Protein AF-A0A2R6ESI7-F1 (afdb_monomer_lite)

Sequence (98 aa):
MDETEKLVLGSVVGVLLTGVLSVGGSWLGIGSHVVATLFAIVVPMLAFARRQWLSLGAVLWISVFAGLAWTFGLPGGATGHLVTGILWCGATAWLALE

Radius of gyration: 13.15 Å; chains: 1; bounding box: 32×17×40 Å

pLDDT: mean 71.89, std 4.55, range [61.69, 82.44]

Structure (mmCIF, N/CA/C/O backbone):
data_AF-A0A2R6ESI7-F1
#
_entry.id   AF-A0A2R6ESI7-F1
#
loop_
_atom_site.group_PDB
_atom_site.id
_atom_site.type_symbol
_atom_site.label_atom_id
_atom_site.label_alt_id
_atom_site.label_comp_id
_atom_site.label_asym_id
_atom_site.label_entity_id
_atom_site.label_seq_id
_atom_site.pdbx_PDB_ins_code
_atom_site.Cartn_x
_atom_site.Cartn_y
_atom_site.Cartn_z
_atom_site.occupancy
_atom_site.B_iso_or_equiv
_atom_site.auth_seq_id
_atom_site.auth_comp_id
_atom_site.auth_asym_id
_atom_site.auth_atom_id
_atom_site.pdbx_PDB_model_num
ATOM 1 N N . MET A 1 1 ? -8.297 7.539 18.419 1.00 62.22 1 MET A N 1
ATOM 2 C CA . MET A 1 1 ? -7.730 6.597 17.450 1.00 62.22 1 MET A CA 1
ATOM 3 C C . MET A 1 1 ? -7.145 5.427 18.214 1.00 62.22 1 MET A C 1
ATOM 5 O O . MET A 1 1 ? -6.231 5.632 19.014 1.00 62.22 1 MET A O 1
ATOM 9 N N . ASP A 1 2 ? -7.758 4.267 18.040 1.00 82.44 2 ASP A N 1
ATOM 10 C CA . ASP A 1 2 ? -7.339 2.960 18.553 1.00 82.44 2 ASP A CA 1
ATOM 11 C C . ASP A 1 2 ? -5.912 2.613 18.056 1.00 82.44 2 ASP A C 1
ATOM 13 O O . ASP A 1 2 ? -5.465 3.097 17.014 1.00 82.44 2 ASP A O 1
ATOM 17 N N . GLU A 1 3 ? -5.158 1.812 18.816 1.00 77.81 3 GLU A N 1
ATOM 18 C CA . GLU A 1 3 ? -3.860 1.263 18.388 1.00 77.81 3 GLU A CA 1
ATOM 19 C C . GLU A 1 3 ? -3.981 0.477 17.073 1.00 77.81 3 GLU A C 1
ATOM 21 O O . GLU A 1 3 ? -3.100 0.548 16.217 1.00 77.81 3 GLU A O 1
ATOM 26 N N . THR A 1 4 ? -5.108 -0.197 16.856 1.00 73.12 4 THR A N 1
ATOM 27 C CA . THR A 1 4 ? -5.402 -0.916 15.614 1.00 73.12 4 THR A CA 1
ATOM 28 C C . THR A 1 4 ? -5.540 0.032 14.421 1.00 73.12 4 THR A C 1
ATOM 30 O O . THR A 1 4 ? -4.938 -0.194 13.370 1.00 73.12 4 THR A O 1
ATOM 33 N N . GLU A 1 5 ? -6.273 1.135 14.584 1.00 72.25 5 GLU A N 1
ATOM 34 C CA . GLU A 1 5 ? -6.425 2.178 13.558 1.00 72.25 5 GLU A CA 1
ATOM 35 C C . GLU A 1 5 ? -5.074 2.828 13.220 1.00 72.25 5 GLU A C 1
ATOM 37 O O . GLU A 1 5 ? -4.756 3.036 12.046 1.00 72.25 5 GLU A O 1
ATOM 42 N N . LYS A 1 6 ? -4.226 3.079 14.230 1.00 77.81 6 LYS A N 1
ATOM 43 C CA . LYS A 1 6 ? -2.850 3.575 14.033 1.00 77.81 6 LYS A CA 1
ATOM 44 C C . LYS A 1 6 ? -2.000 2.610 13.217 1.00 77.81 6 LYS A C 1
ATOM 46 O O . LYS A 1 6 ? -1.273 3.054 12.330 1.00 77.81 6 LYS A O 1
ATOM 51 N N . LEU A 1 7 ? -2.082 1.309 13.498 1.00 76.88 7 LEU A N 1
ATOM 52 C CA . LEU A 1 7 ? -1.333 0.284 12.770 1.00 76.88 7 LEU A CA 1
ATOM 53 C C . LEU A 1 7 ? -1.779 0.187 11.309 1.00 76.88 7 LEU A C 1
ATOM 55 O O . LEU A 1 7 ? -0.938 0.112 10.411 1.00 76.88 7 LEU A O 1
ATOM 59 N N . VAL A 1 8 ? -3.087 0.245 11.053 1.00 74.81 8 VAL A N 1
ATOM 60 C CA . VAL A 1 8 ? -3.625 0.224 9.689 1.00 74.81 8 VAL A CA 1
ATOM 61 C C . VAL A 1 8 ? -3.219 1.472 8.911 1.00 74.81 8 VAL A C 1
ATOM 63 O O . VAL A 1 8 ? -2.665 1.344 7.817 1.00 74.81 8 VAL A O 1
ATOM 66 N N . LEU A 1 9 ? -3.395 2.668 9.477 1.00 75.56 9 LEU A N 1
ATOM 67 C CA . LEU A 1 9 ? -2.954 3.914 8.841 1.00 75.56 9 LEU A CA 1
ATOM 68 C C . LEU A 1 9 ? -1.436 3.931 8.619 1.00 75.56 9 LEU A C 1
ATOM 70 O O . LEU A 1 9 ? -0.973 4.311 7.543 1.00 75.56 9 LEU A O 1
ATOM 74 N N . GLY A 1 10 ? -0.659 3.446 9.589 1.00 76.94 10 GLY A N 1
ATOM 75 C CA . GLY A 1 10 ? 0.789 3.283 9.467 1.00 76.94 10 GLY A CA 1
ATOM 76 C C . GLY A 1 10 ? 1.183 2.355 8.316 1.00 76.94 10 GLY A C 1
ATOM 77 O O . GLY A 1 10 ? 2.130 2.651 7.589 1.00 76.94 10 GLY A O 1
ATOM 78 N N . SER A 1 11 ? 0.424 1.279 8.086 1.00 72.44 11 SER A N 1
ATOM 79 C CA . SER A 1 11 ? 0.658 0.370 6.960 1.00 72.44 11 SER A CA 1
ATOM 80 C C . SER A 1 11 ? 0.390 1.030 5.600 1.00 72.44 11 SER A C 1
ATOM 82 O O . SER A 1 11 ? 1.196 0.874 4.684 1.00 72.44 11 SER A O 1
ATOM 84 N N . VAL A 1 12 ? -0.665 1.850 5.486 1.00 73.88 12 VAL A N 1
ATOM 85 C CA . VAL A 1 12 ? -0.965 2.636 4.273 1.00 73.88 12 VAL A CA 1
ATOM 86 C C . VAL A 1 12 ? 0.163 3.625 3.986 1.00 73.88 12 VAL A C 1
ATOM 88 O O . VAL A 1 12 ? 0.678 3.680 2.870 1.00 73.88 12 VAL A O 1
ATOM 91 N N . VAL A 1 13 ? 0.595 4.371 5.005 1.00 77.56 13 VAL A N 1
ATOM 92 C CA . VAL A 1 13 ? 1.707 5.324 4.887 1.00 77.56 13 VAL A CA 1
ATOM 93 C C . VAL A 1 13 ? 3.001 4.607 4.488 1.00 77.56 13 VAL A C 1
ATOM 95 O O . VAL A 1 13 ? 3.721 5.090 3.614 1.00 77.56 13 VAL A O 1
ATOM 98 N N . GLY A 1 14 ? 3.275 3.432 5.061 1.00 75.31 14 GLY A N 1
ATOM 99 C CA . GLY A 1 14 ? 4.427 2.603 4.705 1.00 75.31 14 GLY A CA 1
ATOM 100 C C . GLY A 1 14 ? 4.421 2.166 3.238 1.00 75.31 14 GLY A C 1
ATOM 101 O O . GLY A 1 14 ? 5.442 2.287 2.558 1.00 75.31 14 GLY A O 1
ATOM 102 N N . VAL A 1 15 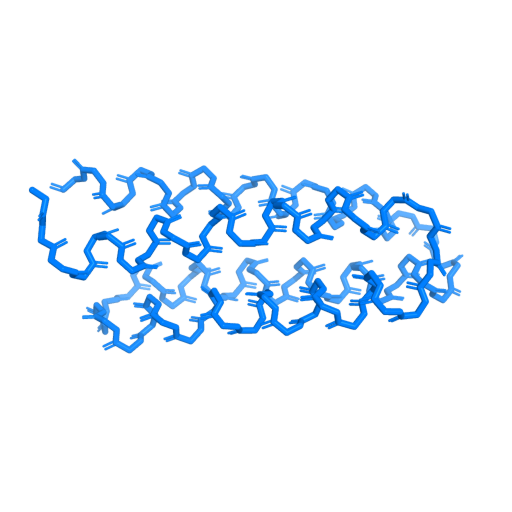? 3.276 1.715 2.717 1.00 73.50 15 VAL A N 1
ATOM 103 C CA . VAL A 1 15 ? 3.118 1.348 1.296 1.00 73.50 15 VAL A CA 1
ATOM 104 C C . VAL A 1 15 ? 3.344 2.547 0.383 1.00 73.50 15 VAL A C 1
ATOM 106 O O . VAL A 1 15 ? 4.070 2.430 -0.602 1.00 73.50 15 VAL A O 1
ATOM 109 N N . LEU A 1 16 ? 2.780 3.709 0.720 1.00 70.81 16 LEU A N 1
ATOM 110 C CA . LEU A 1 16 ? 2.940 4.928 -0.075 1.00 70.81 16 LEU A CA 1
ATOM 111 C C . LEU A 1 16 ? 4.398 5.405 -0.101 1.00 70.81 16 LEU A C 1
ATOM 113 O O . LEU A 1 16 ? 4.939 5.666 -1.174 1.00 70.81 16 LEU A O 1
ATOM 117 N N . LEU A 1 17 ? 5.05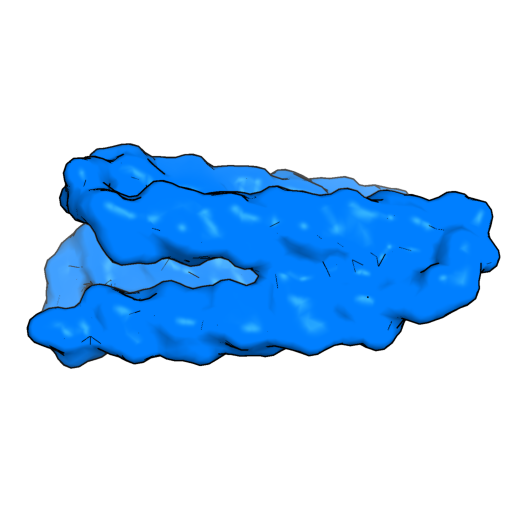7 5.474 1.060 1.00 72.81 17 LEU A N 1
ATOM 118 C CA . LEU A 1 17 ? 6.454 5.907 1.171 1.00 72.81 17 LEU A CA 1
ATOM 119 C C . LEU A 1 17 ? 7.399 4.980 0.409 1.00 72.81 17 LEU A C 1
ATOM 121 O O . LEU A 1 17 ? 8.239 5.437 -0.364 1.00 72.81 17 LEU A O 1
ATOM 125 N N . THR A 1 18 ? 7.250 3.671 0.595 1.00 70.75 18 THR A N 1
ATOM 126 C CA . THR A 1 18 ? 8.068 2.691 -0.129 1.00 70.75 18 THR A CA 1
ATOM 127 C C . THR A 1 18 ? 7.747 2.664 -1.622 1.00 70.75 18 THR A C 1
ATOM 129 O O . THR A 1 18 ? 8.653 2.479 -2.430 1.00 70.75 18 THR A O 1
ATOM 132 N N . GLY A 1 19 ? 6.498 2.942 -2.005 1.00 64.50 19 GLY A N 1
ATOM 133 C CA . GLY A 1 19 ? 6.093 3.127 -3.396 1.00 64.50 19 GLY A CA 1
ATOM 134 C C . GLY A 1 19 ? 6.860 4.272 -4.053 1.00 64.50 19 GLY A C 1
ATOM 135 O O . GLY A 1 19 ? 7.445 4.073 -5.113 1.00 64.50 19 GLY A O 1
ATOM 136 N N . VAL A 1 20 ? 6.970 5.426 -3.387 1.00 68.56 20 VAL A N 1
ATOM 137 C CA . VAL A 1 20 ? 7.790 6.560 -3.856 1.00 68.56 20 VAL A CA 1
ATOM 138 C C . VAL A 1 20 ? 9.268 6.179 -3.971 1.00 68.56 20 VAL A C 1
ATOM 140 O O . VAL A 1 20 ? 9.897 6.495 -4.974 1.00 68.56 20 VAL A O 1
ATOM 143 N N . LEU A 1 21 ? 9.824 5.453 -2.996 1.00 63.81 21 LEU A N 1
ATOM 144 C CA . LEU A 1 21 ? 11.224 4.999 -3.035 1.00 63.81 21 LEU A CA 1
ATOM 145 C C . LEU A 1 21 ? 11.499 3.952 -4.126 1.00 63.81 21 LEU A C 1
ATOM 147 O O . LEU A 1 21 ? 12.640 3.791 -4.563 1.00 63.81 21 LEU A O 1
ATOM 151 N N . SER A 1 22 ? 10.468 3.233 -4.570 1.00 65.44 22 SER A N 1
ATOM 152 C CA . SER A 1 22 ? 10.567 2.302 -5.695 1.00 65.44 22 SER A CA 1
ATOM 153 C C . SER A 1 22 ? 10.635 3.021 -7.051 1.00 65.44 22 SER A C 1
ATOM 155 O O . SER A 1 22 ? 11.167 2.459 -8.015 1.00 65.44 22 SER A O 1
ATOM 157 N N . VAL A 1 23 ? 10.180 4.283 -7.123 1.00 62.88 23 VAL A N 1
ATOM 158 C CA . VAL A 1 23 ? 10.279 5.139 -8.314 1.00 62.88 23 VAL A CA 1
ATOM 159 C C . VAL A 1 23 ? 11.752 5.485 -8.544 1.00 62.88 23 VAL A C 1
ATOM 161 O O . VAL A 1 23 ? 12.314 6.391 -7.940 1.00 62.88 23 VAL A O 1
ATOM 164 N N . GLY A 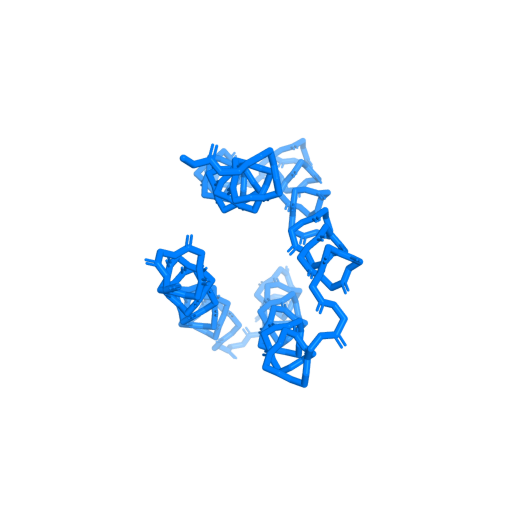1 24 ? 12.404 4.697 -9.394 1.00 61.91 24 GLY A N 1
ATOM 165 C CA . GLY A 1 24 ? 13.852 4.738 -9.617 1.00 61.91 24 GLY A CA 1
ATOM 166 C C . GLY A 1 24 ? 14.466 3.359 -9.866 1.00 61.91 24 GLY A C 1
ATOM 167 O O . GLY A 1 24 ? 15.615 3.274 -10.286 1.00 61.91 24 GLY A O 1
ATOM 168 N N . GLY A 1 25 ? 13.710 2.277 -9.641 1.00 61.69 25 GLY A N 1
ATOM 169 C CA . GLY A 1 25 ? 14.089 0.922 -10.059 1.00 61.69 25 GLY A CA 1
ATOM 170 C C . GLY A 1 25 ? 15.192 0.270 -9.223 1.00 61.69 25 GLY A C 1
ATOM 171 O O . GLY A 1 25 ? 15.734 -0.758 -9.622 1.00 61.69 25 GLY A O 1
ATOM 172 N N . SER A 1 26 ? 15.546 0.835 -8.063 1.00 72.25 26 SER A N 1
ATOM 173 C CA . SER A 1 26 ? 16.517 0.195 -7.173 1.00 72.25 26 SER A CA 1
ATOM 174 C C . SER A 1 26 ? 15.919 -1.071 -6.546 1.00 72.25 26 SER A C 1
ATOM 176 O O . SER A 1 26 ? 14.788 -1.062 -6.058 1.00 72.25 26 SER A O 1
ATOM 178 N N . TRP A 1 27 ? 16.690 -2.162 -6.508 1.00 69.38 27 TRP A N 1
ATOM 179 C CA . TRP A 1 27 ? 16.254 -3.428 -5.899 1.00 69.38 27 TRP A CA 1
ATOM 180 C C . TRP A 1 27 ? 15.843 -3.277 -4.428 1.00 69.38 27 TRP A C 1
ATOM 182 O O . TRP A 1 27 ? 14.915 -3.942 -3.978 1.00 69.38 27 TRP A O 1
ATOM 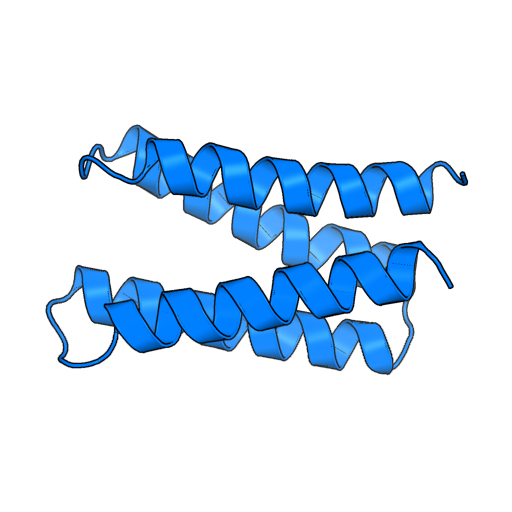192 N N . LEU A 1 28 ? 16.489 -2.368 -3.690 1.00 70.25 28 LEU A N 1
ATOM 193 C CA . LEU A 1 28 ? 16.130 -2.041 -2.307 1.00 70.25 28 LEU A CA 1
ATOM 194 C C . LEU A 1 28 ? 14.792 -1.286 -2.214 1.00 70.25 28 LEU A C 1
ATOM 196 O O . LEU A 1 28 ? 13.987 -1.581 -1.330 1.00 70.25 28 LEU A O 1
ATOM 200 N N . GLY A 1 29 ? 14.518 -0.355 -3.132 1.00 69.19 29 GLY A N 1
ATOM 201 C CA . GLY A 1 29 ? 13.230 0.342 -3.219 1.00 69.19 29 GLY A CA 1
ATOM 202 C C . GLY A 1 29 ? 12.084 -0.606 -3.578 1.00 69.19 29 GLY A C 1
ATOM 203 O O . GLY A 1 29 ? 11.046 -0.601 -2.926 1.00 69.19 29 GLY A O 1
ATOM 204 N N . ILE A 1 30 ? 12.302 -1.497 -4.548 1.00 68.44 30 ILE A N 1
ATOM 205 C CA . ILE A 1 30 ? 11.321 -2.522 -4.934 1.00 68.44 30 ILE A CA 1
ATOM 206 C C . ILE A 1 30 ? 11.094 -3.509 -3.781 1.00 68.44 30 ILE A C 1
ATOM 208 O O . ILE A 1 30 ? 9.955 -3.778 -3.408 1.00 68.44 30 ILE A O 1
ATOM 212 N N . GLY A 1 31 ? 12.170 -4.023 -3.177 1.00 67.44 31 GLY A N 1
ATOM 213 C CA . GLY A 1 31 ? 12.087 -4.983 -2.076 1.00 67.44 31 GLY A CA 1
ATOM 214 C C . GLY A 1 31 ? 11.371 -4.417 -0.850 1.00 67.44 31 GLY A C 1
ATOM 215 O O . GLY A 1 31 ? 10.477 -5.061 -0.305 1.00 67.44 31 GLY A O 1
ATOM 216 N N . SER A 1 32 ? 11.701 -3.186 -0.449 1.00 68.94 32 SER A N 1
ATOM 217 C CA . SER A 1 32 ? 11.011 -2.508 0.657 1.00 68.94 32 SER A CA 1
ATOM 218 C C . SER A 1 32 ? 9.537 -2.238 0.348 1.00 68.94 32 SER A C 1
ATOM 220 O O . SER A 1 32 ? 8.700 -2.397 1.236 1.00 68.94 32 SER A O 1
ATOM 222 N N . HIS A 1 33 ? 9.196 -1.928 -0.906 1.00 74.75 33 HIS A N 1
ATOM 223 C CA . HIS A 1 33 ? 7.809 -1.763 -1.329 1.00 74.75 33 HIS A CA 1
ATOM 224 C C . HIS A 1 33 ? 7.004 -3.062 -1.267 1.00 74.75 33 HIS A C 1
ATOM 226 O O . HIS A 1 33 ? 5.884 -3.069 -0.754 1.00 74.75 33 HIS A O 1
ATOM 232 N N . VAL A 1 34 ? 7.587 -4.183 -1.695 1.00 69.44 34 VAL A N 1
ATOM 233 C CA . VAL A 1 34 ? 6.953 -5.505 -1.574 1.00 69.44 34 VAL A CA 1
ATOM 234 C C . VAL A 1 34 ? 6.702 -5.854 -0.107 1.00 69.44 34 VAL A C 1
ATOM 236 O O . VAL A 1 34 ? 5.592 -6.248 0.246 1.00 69.44 34 VAL A O 1
ATOM 239 N N . VAL A 1 35 ? 7.699 -5.666 0.764 1.00 71.81 35 VAL A N 1
ATOM 240 C CA . VAL A 1 35 ? 7.570 -5.951 2.203 1.00 71.81 35 VAL A CA 1
ATOM 241 C C . VAL A 1 35 ? 6.490 -5.079 2.845 1.00 71.81 35 VAL A C 1
ATOM 243 O O . VAL A 1 35 ? 5.633 -5.604 3.554 1.00 71.81 35 VAL A O 1
ATOM 246 N N . ALA A 1 36 ? 6.481 -3.773 2.565 1.00 74.06 36 ALA A N 1
ATOM 247 C CA . ALA A 1 36 ? 5.455 -2.867 3.073 1.00 74.06 36 ALA A CA 1
ATOM 248 C C . ALA A 1 36 ? 4.052 -3.258 2.587 1.00 74.06 36 ALA A C 1
ATOM 250 O O . ALA A 1 36 ? 3.109 -3.269 3.375 1.00 74.06 36 ALA A O 1
ATOM 251 N N . THR A 1 37 ? 3.926 -3.647 1.317 1.00 70.81 37 THR A N 1
ATOM 252 C CA . THR A 1 37 ? 2.661 -4.100 0.723 1.00 70.81 37 THR A CA 1
ATOM 253 C C . THR A 1 37 ? 2.152 -5.371 1.392 1.00 70.81 37 THR A C 1
ATOM 255 O O . THR A 1 37 ? 0.988 -5.442 1.770 1.00 70.81 37 THR A O 1
ATOM 258 N N . LEU A 1 38 ? 3.018 -6.359 1.627 1.00 68.19 38 LEU A N 1
ATOM 259 C CA . LEU A 1 38 ? 2.644 -7.580 2.346 1.00 68.19 38 L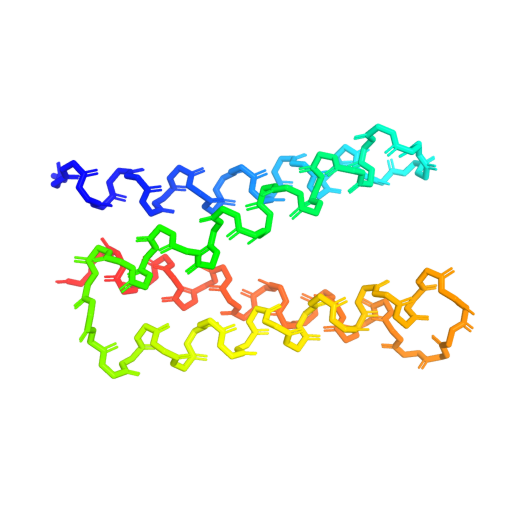EU A CA 1
ATOM 260 C C . LEU A 1 38 ? 2.217 -7.288 3.790 1.00 68.19 38 LEU A C 1
ATOM 262 O O . LEU A 1 38 ? 1.214 -7.826 4.259 1.00 68.19 38 LEU A O 1
ATOM 266 N N . PHE A 1 39 ? 2.934 -6.403 4.483 1.00 71.88 39 PHE A N 1
ATOM 267 C CA . PHE A 1 39 ? 2.586 -5.998 5.844 1.00 71.88 39 PHE A CA 1
ATOM 268 C C . PHE A 1 39 ? 1.212 -5.313 5.892 1.00 71.88 39 PHE A C 1
ATOM 270 O O . PHE A 1 39 ? 0.394 -5.603 6.765 1.00 71.88 39 PHE A O 1
ATOM 277 N N . ALA A 1 40 ? 0.922 -4.481 4.895 1.00 69.25 40 ALA A N 1
ATOM 278 C CA . ALA A 1 40 ? -0.356 -3.808 4.720 1.00 69.25 40 ALA A CA 1
ATOM 279 C C . ALA A 1 40 ? -1.520 -4.743 4.342 1.00 69.25 40 ALA A C 1
ATOM 281 O O . ALA A 1 40 ? -2.667 -4.404 4.604 1.00 69.25 40 ALA A O 1
ATOM 282 N N . ILE A 1 41 ? -1.265 -5.943 3.803 1.00 67.00 41 ILE A N 1
ATOM 283 C CA . ILE A 1 41 ? -2.294 -6.992 3.655 1.00 67.00 41 ILE A CA 1
ATOM 284 C C . ILE A 1 41 ? -2.599 -7.631 5.010 1.00 67.00 41 ILE A C 1
ATOM 286 O O . ILE A 1 41 ? -3.757 -7.798 5.392 1.00 67.00 41 ILE A O 1
ATOM 290 N N . VAL A 1 42 ? -1.545 -8.033 5.720 1.00 68.56 42 VAL A N 1
ATOM 291 C CA . VAL A 1 42 ? -1.658 -8.927 6.875 1.00 68.56 42 VAL A CA 1
ATOM 292 C C . VAL A 1 42 ? -2.180 -8.192 8.105 1.00 68.56 42 VAL A C 1
ATOM 294 O O . VAL A 1 42 ? -3.065 -8.710 8.784 1.00 68.56 42 VAL A O 1
ATOM 297 N N . VAL A 1 43 ? -1.683 -6.983 8.382 1.00 69.75 43 VAL A N 1
ATOM 298 C CA . VAL A 1 43 ? -2.062 -6.224 9.585 1.00 69.75 43 VAL A CA 1
ATOM 299 C C . VAL A 1 43 ? -3.568 -5.970 9.653 1.00 69.75 43 VAL A C 1
ATOM 301 O O . VAL A 1 43 ? -4.164 -6.340 10.664 1.00 69.75 43 VAL A O 1
ATOM 304 N N . PRO A 1 44 ? -4.233 -5.436 8.611 1.00 64.56 44 PRO A N 1
ATOM 305 C CA . PRO A 1 44 ? -5.661 -5.163 8.692 1.00 64.56 44 PRO A CA 1
ATOM 306 C C . PRO A 1 44 ? -6.520 -6.437 8.683 1.00 64.56 44 PRO A C 1
ATOM 308 O O . PRO A 1 44 ? -7.558 -6.490 9.343 1.00 64.56 44 PRO A O 1
ATOM 311 N N . MET A 1 45 ? -6.076 -7.490 7.981 1.00 66.31 45 MET A N 1
ATOM 312 C CA . MET A 1 45 ? -6.746 -8.796 7.995 1.00 66.31 45 MET A CA 1
ATOM 313 C C . MET A 1 45 ? -6.752 -9.424 9.394 1.00 66.31 45 MET A C 1
ATOM 315 O O . MET A 1 45 ? -7.794 -9.917 9.829 1.00 66.31 45 MET A O 1
ATOM 319 N N . LEU A 1 46 ? -5.615 -9.386 10.098 1.00 67.06 46 LEU A N 1
ATOM 320 C CA . LEU A 1 46 ? -5.494 -9.897 11.467 1.00 67.06 46 LEU A CA 1
ATOM 321 C C . LEU A 1 46 ? -6.224 -9.012 12.480 1.00 67.06 46 LEU A C 1
ATOM 323 O O . LEU A 1 46 ? -6.863 -9.528 13.391 1.00 67.06 46 LEU A O 1
ATOM 327 N N . ALA A 1 47 ? -6.138 -7.695 12.303 1.00 65.00 47 ALA A N 1
ATOM 328 C CA . ALA A 1 47 ? -6.739 -6.705 13.183 1.00 65.00 47 ALA A CA 1
ATOM 329 C C . ALA A 1 47 ? -8.267 -6.794 13.237 1.00 65.00 47 ALA A C 1
ATOM 331 O O . ALA A 1 47 ? -8.854 -6.725 14.314 1.00 65.00 47 ALA A O 1
ATOM 332 N N . PHE A 1 48 ? -8.918 -6.932 12.080 1.00 64.69 48 PHE A N 1
ATOM 333 C CA . PHE A 1 48 ? -10.359 -6.722 12.008 1.00 64.69 48 PHE A CA 1
ATOM 334 C C . PHE A 1 48 ? -11.177 -7.976 11.711 1.00 64.69 48 PHE A C 1
ATOM 336 O O . PHE A 1 48 ? -12.376 -7.938 11.975 1.00 64.69 48 PHE A O 1
ATOM 343 N N . ALA A 1 49 ? -10.592 -9.063 11.178 1.00 62.34 49 ALA A N 1
ATOM 344 C CA . ALA A 1 49 ? -11.258 -10.347 10.869 1.00 62.34 49 ALA A CA 1
ATOM 345 C C . ALA A 1 49 ? -12.684 -10.226 10.264 1.00 62.34 49 ALA A C 1
ATOM 347 O O . ALA A 1 49 ? -13.534 -11.105 10.409 1.00 62.34 49 ALA A O 1
ATOM 348 N N . ARG A 1 50 ? -12.966 -9.110 9.585 1.00 65.88 50 ARG A N 1
ATOM 349 C CA . ARG A 1 50 ? -14.278 -8.715 9.064 1.00 65.88 50 ARG A CA 1
ATOM 350 C C . ARG A 1 50 ? -14.275 -8.922 7.556 1.00 65.88 50 ARG A C 1
ATOM 352 O O . ARG A 1 50 ? -13.277 -8.683 6.879 1.00 65.88 50 ARG A O 1
ATOM 359 N N . ARG A 1 51 ? -15.423 -9.321 7.006 1.00 64.25 51 ARG A N 1
ATOM 360 C CA . ARG A 1 51 ? -15.590 -9.672 5.581 1.00 64.25 51 ARG A CA 1
ATOM 361 C C . ARG A 1 51 ? -15.100 -8.575 4.617 1.00 64.25 51 ARG A C 1
ATOM 363 O O . ARG A 1 51 ? -14.547 -8.897 3.574 1.00 64.25 51 ARG A O 1
ATOM 370 N N . GLN A 1 52 ? -15.242 -7.303 4.998 1.00 70.06 52 GLN A N 1
ATOM 371 C CA . GLN A 1 52 ? -14.783 -6.130 4.234 1.00 70.06 52 GLN A CA 1
ATOM 372 C C . GLN A 1 52 ? -13.248 -6.061 4.105 1.00 70.06 52 GLN A C 1
ATOM 374 O O . GLN A 1 52 ? -12.728 -5.701 3.050 1.00 70.06 52 GLN A O 1
ATOM 379 N N . TRP A 1 53 ? -12.514 -6.485 5.136 1.00 69.31 53 TRP A N 1
ATOM 380 C CA . TRP A 1 53 ? -11.048 -6.492 5.145 1.00 69.31 53 TRP A CA 1
ATOM 381 C C . TRP A 1 53 ? -10.455 -7.623 4.296 1.00 69.31 53 TRP A C 1
ATOM 383 O O . TRP A 1 53 ? -9.383 -7.467 3.713 1.00 69.31 53 TRP A O 1
ATOM 393 N N . LEU A 1 54 ? -11.186 -8.733 4.135 1.00 68.19 54 LEU A N 1
ATOM 394 C CA . LEU A 1 54 ? -10.827 -9.786 3.178 1.00 68.19 54 LEU A CA 1
ATOM 395 C C . LEU A 1 54 ? -10.917 -9.284 1.729 1.00 68.19 54 LEU A C 1
ATOM 397 O O . LEU A 1 54 ? -10.016 -9.546 0.932 1.00 68.19 54 LEU A O 1
ATOM 401 N N . SER A 1 55 ? -11.966 -8.523 1.395 1.00 70.25 55 SER A N 1
ATOM 402 C CA . SER A 1 55 ? -12.113 -7.894 0.075 1.00 70.25 55 SER A CA 1
ATOM 403 C C . SER A 1 55 ? -10.992 -6.890 -0.208 1.00 70.25 55 SER A C 1
ATOM 405 O O . SER A 1 55 ? -10.461 -6.870 -1.314 1.00 70.25 55 SER A O 1
ATOM 407 N N . LEU A 1 56 ? -10.573 -6.116 0.796 1.00 72.25 56 LEU A N 1
ATOM 408 C CA . LEU A 1 56 ? -9.414 -5.225 0.693 1.00 72.25 56 LEU A CA 1
ATOM 409 C C . LEU A 1 56 ? -8.115 -5.984 0.422 1.00 72.25 56 LEU A C 1
ATOM 411 O O . LEU A 1 56 ? -7.386 -5.630 -0.501 1.00 72.25 56 LEU A O 1
ATOM 415 N N . GLY A 1 57 ? -7.829 -7.056 1.163 1.00 71.44 57 GLY A N 1
ATOM 416 C CA . GLY A 1 57 ? -6.642 -7.864 0.880 1.00 71.44 57 GLY A CA 1
ATOM 417 C C . GLY A 1 57 ? -6.655 -8.456 -0.533 1.00 71.44 57 GLY A C 1
ATOM 418 O O . GLY A 1 57 ? -5.608 -8.511 -1.172 1.00 71.44 57 GLY A O 1
ATOM 419 N N . ALA A 1 58 ? -7.828 -8.815 -1.072 1.00 71.81 58 ALA A N 1
ATOM 420 C CA . ALA A 1 58 ? -7.952 -9.250 -2.464 1.00 71.81 58 ALA A CA 1
ATOM 421 C C . ALA A 1 58 ? -7.595 -8.133 -3.464 1.00 71.81 58 ALA A C 1
ATOM 423 O O . ALA A 1 58 ? -6.850 -8.385 -4.408 1.00 71.81 58 ALA A O 1
ATOM 424 N N . VAL A 1 59 ? -8.051 -6.893 -3.243 1.00 74.88 59 VAL A N 1
ATOM 425 C CA . VAL A 1 59 ? -7.669 -5.736 -4.080 1.00 74.88 59 VAL A CA 1
ATOM 426 C C . VAL A 1 59 ? -6.155 -5.501 -4.038 1.00 74.88 59 VAL A C 1
ATOM 428 O O . VAL A 1 59 ? -5.541 -5.247 -5.076 1.00 74.88 59 VAL A O 1
ATOM 431 N N . LEU A 1 60 ? -5.529 -5.648 -2.867 1.00 74.12 60 LEU A N 1
ATOM 432 C CA . LEU A 1 60 ? -4.082 -5.485 -2.725 1.00 74.12 60 LEU A CA 1
ATOM 433 C C . LEU A 1 60 ? -3.301 -6.606 -3.422 1.00 74.12 60 LEU A C 1
ATOM 435 O O . LEU A 1 60 ? -2.289 -6.337 -4.064 1.00 74.12 60 LEU A O 1
ATOM 439 N N . TRP A 1 61 ? -3.805 -7.842 -3.391 1.00 74.38 61 TRP A N 1
ATOM 440 C CA . TRP A 1 61 ? -3.248 -8.951 -4.170 1.00 74.38 61 TRP A CA 1
ATOM 441 C C . TRP A 1 61 ? -3.277 -8.685 -5.676 1.00 74.38 61 TRP A C 1
ATOM 443 O O . TRP A 1 61 ? -2.268 -8.902 -6.347 1.00 74.38 61 TRP A O 1
ATOM 453 N N . ILE A 1 62 ? -4.390 -8.169 -6.209 1.00 76.12 62 ILE A N 1
ATOM 454 C CA . ILE A 1 62 ? -4.474 -7.771 -7.626 1.00 76.12 62 ILE A CA 1
ATOM 455 C C . ILE A 1 62 ? -3.418 -6.700 -7.928 1.00 76.12 62 ILE A C 1
ATOM 457 O O . ILE A 1 62 ? -2.738 -6.780 -8.952 1.00 76.12 62 ILE A O 1
ATOM 461 N N . SER A 1 63 ? -3.214 -5.757 -7.004 1.00 77.12 63 SER A N 1
ATOM 462 C CA . SER A 1 63 ? -2.170 -4.739 -7.120 1.00 77.12 63 SER A CA 1
ATOM 463 C C . SER A 1 63 ? -0.763 -5.325 -7.187 1.00 77.12 63 SER A C 1
ATOM 465 O O . SER A 1 63 ? 0.028 -4.915 -8.036 1.00 77.12 63 SER A O 1
ATOM 467 N N . VAL A 1 64 ? -0.451 -6.326 -6.361 1.00 75.75 64 VAL A N 1
ATOM 468 C CA . VAL A 1 64 ? 0.840 -7.030 -6.402 1.00 75.75 64 VAL A CA 1
ATOM 469 C C . VAL A 1 64 ? 1.039 -7.729 -7.747 1.00 75.75 64 VAL A C 1
ATOM 471 O O . VAL A 1 64 ? 2.087 -7.561 -8.368 1.00 75.75 64 VAL A O 1
ATOM 474 N N . PHE A 1 65 ? 0.039 -8.462 -8.245 1.00 74.00 65 PHE A N 1
ATOM 475 C CA . PHE A 1 65 ? 0.141 -9.136 -9.545 1.00 74.00 65 PHE A CA 1
ATOM 476 C C . PHE A 1 65 ? 0.301 -8.156 -10.706 1.00 74.00 65 PHE A C 1
ATOM 478 O O . PHE A 1 65 ? 1.092 -8.411 -11.613 1.00 74.00 65 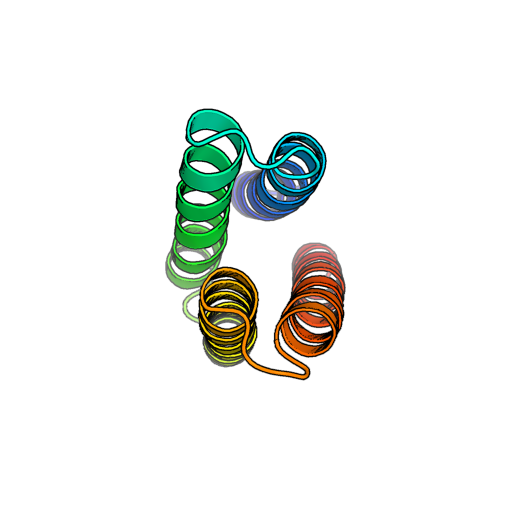PHE A O 1
ATOM 485 N N . ALA A 1 66 ? -0.390 -7.018 -10.668 1.00 73.19 66 ALA A N 1
ATOM 486 C CA . ALA A 1 66 ? -0.221 -5.971 -11.665 1.00 73.19 66 ALA A CA 1
ATOM 487 C C . ALA A 1 66 ? 1.178 -5.328 -11.594 1.00 73.19 66 ALA A C 1
ATOM 489 O O . ALA A 1 66 ? 1.791 -5.075 -12.632 1.00 73.19 66 ALA A O 1
ATOM 490 N N . GLY A 1 67 ? 1.733 -5.149 -10.389 1.00 69.19 67 GLY A N 1
ATOM 491 C CA . GLY A 1 67 ? 3.105 -4.669 -10.191 1.00 69.19 67 GLY A CA 1
ATOM 492 C C . GLY A 1 67 ? 4.158 -5.664 -10.690 1.00 69.19 67 GLY A C 1
ATOM 493 O O . GLY A 1 67 ? 5.127 -5.274 -11.343 1.00 69.19 67 GLY A O 1
ATOM 494 N N . LEU A 1 68 ? 3.939 -6.966 -10.483 1.00 73.69 68 LEU A N 1
ATOM 495 C CA . LEU A 1 68 ? 4.772 -8.017 -11.075 1.00 73.69 68 LEU A CA 1
ATOM 496 C C . LEU A 1 68 ? 4.674 -7.995 -12.601 1.00 73.69 68 LEU A C 1
ATOM 498 O O . LEU A 1 68 ? 5.697 -7.998 -13.279 1.00 73.69 68 LEU A O 1
ATOM 502 N N . ALA A 1 69 ? 3.461 -7.903 -13.149 1.00 71.06 69 ALA A N 1
ATOM 503 C CA . ALA A 1 69 ? 3.246 -7.815 -14.587 1.00 71.06 69 ALA A CA 1
ATOM 504 C C . ALA A 1 69 ? 3.992 -6.617 -15.196 1.00 71.06 69 ALA A C 1
ATOM 506 O O . ALA A 1 69 ? 4.673 -6.771 -16.208 1.00 71.06 69 ALA A O 1
ATOM 507 N N . TRP A 1 70 ? 3.948 -5.454 -14.540 1.00 74.50 70 TRP A N 1
ATOM 508 C CA . TRP A 1 70 ? 4.742 -4.288 -14.928 1.00 74.50 70 TRP A CA 1
ATOM 509 C C . TRP A 1 70 ? 6.248 -4.567 -14.897 1.00 74.50 70 TRP A C 1
ATOM 511 O O . TRP A 1 70 ? 6.944 -4.257 -15.862 1.00 74.50 70 TRP A O 1
ATOM 521 N N . THR A 1 71 ? 6.735 -5.193 -13.824 1.00 71.62 71 THR A N 1
ATOM 522 C CA . THR A 1 71 ? 8.153 -5.553 -13.653 1.00 71.62 71 THR A CA 1
ATOM 523 C C . THR A 1 71 ? 8.652 -6.462 -14.781 1.00 71.62 71 THR A C 1
ATOM 525 O O . THR A 1 71 ? 9.777 -6.307 -15.248 1.00 71.62 71 THR A O 1
ATOM 528 N N . PHE A 1 72 ? 7.802 -7.367 -15.272 1.00 75.62 72 PHE A N 1
ATOM 529 C CA . PHE A 1 72 ? 8.100 -8.247 -16.408 1.00 75.62 72 PHE A CA 1
ATOM 530 C C . PHE A 1 72 ? 7.802 -7.620 -17.784 1.00 75.62 72 PHE A C 1
ATOM 532 O O . PHE A 1 72 ? 7.881 -8.308 -18.800 1.00 75.62 72 PHE A O 1
ATOM 539 N N . GLY A 1 73 ? 7.466 -6.327 -17.843 1.00 73.19 73 GLY A N 1
ATOM 540 C CA . GLY A 1 73 ? 7.226 -5.599 -19.091 1.00 73.19 73 GLY A CA 1
ATOM 541 C C . GLY A 1 73 ? 5.883 -5.902 -19.765 1.00 73.19 73 GLY A C 1
ATOM 542 O O . GLY A 1 73 ? 5.711 -5.588 -20.942 1.00 73.19 73 GLY A O 1
ATOM 543 N N . LEU A 1 74 ? 4.922 -6.498 -19.050 1.00 74.88 74 LEU A N 1
ATOM 544 C CA . LEU A 1 74 ? 3.594 -6.774 -19.592 1.00 74.88 74 LEU A CA 1
ATOM 545 C C . LEU A 1 74 ? 2.773 -5.476 -19.724 1.00 74.88 74 LEU A C 1
ATOM 547 O O . LEU A 1 74 ? 2.719 -4.667 -18.785 1.00 74.88 74 LEU A O 1
ATOM 551 N N . PRO A 1 75 ? 2.095 -5.267 -20.868 1.00 75.44 75 PRO A N 1
ATOM 552 C CA . PRO A 1 75 ? 1.303 -4.067 -21.103 1.00 75.44 75 PRO A CA 1
ATOM 553 C C . PRO A 1 75 ? 0.152 -3.957 -20.098 1.00 75.44 75 PRO A C 1
ATOM 555 O O . PRO A 1 75 ? -0.516 -4.936 -19.775 1.00 75.44 75 PRO A O 1
ATOM 558 N N . GLY A 1 76 ? -0.076 -2.744 -19.590 1.00 72.25 76 GLY A N 1
ATOM 559 C CA . GLY A 1 76 ? -1.138 -2.458 -18.620 1.00 72.25 76 GLY A CA 1
ATOM 560 C C . GLY A 1 76 ? -0.808 -2.797 -17.162 1.00 72.25 76 GLY A C 1
ATOM 561 O O . GLY A 1 76 ? -1.559 -2.381 -16.283 1.00 72.25 76 GLY A O 1
ATOM 562 N N . GLY A 1 77 ? 0.320 -3.461 -16.871 1.00 74.94 77 GLY A N 1
ATOM 563 C CA . GLY A 1 77 ? 0.728 -3.778 -15.496 1.00 74.94 77 GLY A CA 1
ATOM 564 C C . GLY A 1 77 ? 0.903 -2.534 -14.616 1.00 74.94 77 GLY A C 1
ATOM 565 O O . GLY A 1 77 ? 0.390 -2.490 -13.502 1.00 74.94 77 GLY A O 1
ATOM 566 N N . ALA A 1 78 ? 1.548 -1.483 -15.141 1.00 72.81 78 ALA A N 1
ATOM 567 C CA . ALA A 1 78 ? 1.783 -0.237 -14.401 1.00 72.81 78 ALA A CA 1
ATOM 568 C C . ALA A 1 78 ? 0.469 0.464 -14.029 1.00 72.81 78 ALA A C 1
ATOM 570 O O . ALA A 1 78 ? 0.251 0.833 -12.877 1.00 72.81 78 ALA A O 1
ATOM 571 N N . THR A 1 79 ? -0.428 0.612 -15.009 1.00 76.88 79 THR A N 1
ATOM 572 C CA . THR A 1 79 ? -1.752 1.214 -14.814 1.00 76.88 79 THR A CA 1
ATOM 573 C C . THR A 1 79 ? -2.598 0.378 -13.863 1.00 76.88 79 THR A C 1
ATOM 575 O O . THR A 1 79 ? -3.222 0.937 -12.966 1.00 76.88 79 THR A O 1
ATOM 578 N N . GLY A 1 80 ? -2.583 -0.951 -14.016 1.00 73.69 80 GLY A N 1
ATOM 579 C CA . GLY A 1 80 ? -3.268 -1.872 -13.114 1.00 73.69 80 GLY A CA 1
ATOM 580 C C . GLY A 1 80 ? -2.799 -1.695 -11.673 1.00 73.69 80 GLY A C 1
ATOM 581 O O . GLY A 1 80 ? -3.627 -1.444 -10.808 1.00 73.69 80 GLY A O 1
ATOM 582 N N . HIS A 1 81 ? -1.482 -1.719 -11.446 1.00 76.19 81 HIS A N 1
ATOM 583 C CA . HIS A 1 81 ? -0.862 -1.567 -10.129 1.00 76.19 81 HIS A CA 1
ATOM 584 C C . HIS A 1 81 ? -1.242 -0.238 -9.463 1.00 76.19 81 HIS A C 1
ATOM 586 O O . HIS A 1 81 ? -1.664 -0.213 -8.308 1.00 76.19 81 HIS A O 1
ATOM 592 N N . LEU A 1 82 ? -1.174 0.864 -10.214 1.00 74.12 82 LEU A N 1
ATOM 593 C CA . LEU A 1 82 ? -1.567 2.192 -9.740 1.00 74.12 82 LEU A CA 1
ATOM 594 C C . LEU A 1 82 ? -3.045 2.254 -9.345 1.00 74.12 82 LEU A C 1
ATOM 596 O O . LEU A 1 82 ? -3.368 2.691 -8.241 1.00 74.12 82 LEU A O 1
ATOM 600 N N . VAL A 1 83 ? -3.947 1.807 -10.223 1.00 76.94 83 VAL A N 1
ATOM 601 C CA . VAL A 1 83 ? -5.396 1.892 -9.990 1.00 76.94 83 VAL A CA 1
ATOM 602 C C . VAL A 1 83 ? -5.798 1.056 -8.779 1.00 76.94 83 VAL A C 1
ATOM 604 O O . VAL A 1 83 ? -6.479 1.556 -7.884 1.00 76.94 83 VAL A O 1
ATOM 607 N N . THR A 1 84 ? -5.351 -0.197 -8.702 1.00 76.38 84 THR A N 1
ATOM 608 C CA . THR A 1 84 ? -5.691 -1.070 -7.572 1.00 76.38 84 THR A CA 1
ATOM 609 C C . THR A 1 84 ? -5.011 -0.641 -6.278 1.00 76.38 84 THR A C 1
ATOM 611 O O . THR A 1 84 ? -5.616 -0.761 -5.216 1.00 76.38 84 THR A O 1
ATOM 614 N N . GLY A 1 85 ? -3.797 -0.086 -6.347 1.00 75.94 85 GLY A N 1
ATOM 615 C CA . GLY A 1 85 ? -3.103 0.480 -5.192 1.00 75.94 85 GLY A CA 1
ATOM 616 C C . GLY A 1 85 ? -3.831 1.691 -4.604 1.00 75.94 85 GLY A C 1
ATOM 617 O O . GLY A 1 85 ? -4.036 1.750 -3.392 1.00 75.94 85 GLY A O 1
ATOM 618 N N . ILE A 1 86 ? -4.293 2.620 -5.449 1.00 77.56 86 ILE A N 1
ATOM 619 C CA . ILE A 1 86 ? -5.081 3.788 -5.020 1.00 77.56 86 ILE A CA 1
ATOM 620 C C . ILE A 1 86 ? -6.415 3.349 -4.412 1.00 77.56 86 ILE A C 1
ATOM 622 O O . ILE A 1 86 ? -6.773 3.813 -3.329 1.00 77.56 86 ILE A O 1
ATOM 626 N N . LEU A 1 87 ? -7.131 2.437 -5.080 1.00 78.06 87 LEU A N 1
ATOM 627 C CA . LEU A 1 87 ? -8.401 1.902 -4.580 1.00 78.06 87 LEU A CA 1
ATOM 628 C C . LEU A 1 87 ? -8.232 1.253 -3.206 1.00 78.06 87 LEU A C 1
ATOM 630 O O . LEU A 1 87 ? -9.050 1.481 -2.316 1.00 78.06 87 LEU A O 1
ATOM 634 N N . TRP A 1 88 ? -7.153 0.492 -3.018 1.00 82.31 88 TRP A N 1
ATOM 635 C CA . TRP A 1 88 ? -6.841 -0.112 -1.732 1.00 82.31 88 TRP A CA 1
ATOM 636 C C . TRP A 1 88 ? -6.561 0.938 -0.653 1.00 82.31 88 TRP A C 1
ATOM 638 O O . TRP A 1 88 ? -7.166 0.885 0.414 1.00 82.31 88 TRP A O 1
ATOM 648 N N . CYS A 1 89 ? -5.700 1.923 -0.933 1.00 76.44 89 CYS A N 1
ATOM 649 C CA . CYS A 1 89 ? -5.369 2.975 0.031 1.00 76.44 89 CYS A CA 1
ATOM 650 C C . CYS A 1 89 ? -6.616 3.756 0.468 1.00 76.44 89 CYS A C 1
ATOM 652 O O . CYS A 1 89 ? -6.814 3.976 1.661 1.00 76.44 89 CYS A O 1
ATOM 654 N N . GLY A 1 90 ? -7.470 4.142 -0.487 1.00 76.44 90 GLY A N 1
ATOM 655 C CA . GLY A 1 90 ? -8.701 4.881 -0.207 1.00 76.44 90 GLY A CA 1
ATOM 656 C C . GLY A 1 90 ? -9.697 4.078 0.629 1.00 76.44 90 GLY A C 1
ATOM 657 O O . GLY A 1 90 ? -10.207 4.584 1.626 1.00 76.44 90 GLY A O 1
ATOM 658 N N . ALA A 1 91 ? -9.936 2.814 0.271 1.00 78.81 91 ALA A N 1
ATOM 659 C CA . ALA A 1 91 ? -10.868 1.960 1.002 1.00 78.81 91 ALA A CA 1
ATOM 660 C C . ALA A 1 91 ? -10.352 1.586 2.405 1.00 78.81 91 ALA A C 1
ATOM 662 O O . ALA A 1 91 ? -11.135 1.553 3.351 1.00 78.81 91 ALA A O 1
ATOM 663 N N . THR A 1 92 ? -9.042 1.378 2.570 1.00 72.56 92 THR A N 1
ATOM 664 C CA . THR A 1 92 ? -8.423 1.148 3.883 1.00 72.56 92 THR A CA 1
ATOM 665 C C . THR A 1 92 ? -8.505 2.387 4.775 1.00 72.56 92 THR A C 1
ATOM 667 O O . THR A 1 92 ? -8.837 2.263 5.950 1.00 72.56 92 THR A O 1
ATOM 670 N N . ALA A 1 93 ? -8.238 3.580 4.234 1.00 71.69 93 ALA A N 1
ATOM 671 C CA . ALA A 1 93 ? -8.348 4.828 4.987 1.00 71.69 93 ALA A CA 1
ATOM 672 C C . ALA A 1 93 ? -9.796 5.120 5.406 1.00 71.69 93 ALA A C 1
ATOM 674 O O . ALA A 1 93 ? -10.021 5.528 6.538 1.00 71.69 93 ALA A O 1
ATOM 675 N N . TRP A 1 94 ? -10.768 4.869 4.523 1.00 79.56 94 TRP A N 1
ATOM 676 C CA . TRP A 1 94 ? -12.189 5.001 4.848 1.00 79.56 94 TRP A CA 1
ATOM 677 C C . TRP A 1 94 ? -12.594 4.081 6.004 1.00 79.56 94 TRP A C 1
ATOM 679 O O . TRP A 1 94 ? -13.106 4.561 7.007 1.00 79.56 94 TRP A O 1
ATOM 689 N N . LEU A 1 95 ? -12.301 2.779 5.903 1.00 73.25 95 LEU A N 1
ATOM 690 C CA . LEU A 1 95 ? -12.661 1.813 6.948 1.00 73.25 95 LEU A CA 1
ATOM 691 C C . LEU A 1 95 ? -11.922 2.032 8.274 1.00 73.25 95 LEU A C 1
ATOM 693 O O . LEU A 1 95 ? -12.394 1.565 9.300 1.00 73.25 95 LEU A O 1
ATOM 697 N N . ALA A 1 96 ? -10.751 2.672 8.261 1.00 68.88 96 ALA A N 1
ATOM 698 C CA . ALA A 1 96 ? -10.019 3.011 9.482 1.00 68.88 96 ALA A CA 1
ATOM 699 C C . ALA A 1 96 ? -10.561 4.270 10.186 1.00 68.88 96 ALA A C 1
ATOM 701 O O . ALA A 1 96 ? -10.151 4.547 11.309 1.00 68.88 96 ALA A O 1
ATOM 702 N N . LEU A 1 97 ? -11.413 5.056 9.518 1.00 71.00 97 LEU A N 1
ATOM 703 C CA . LEU A 1 97 ? -12.043 6.266 10.060 1.00 71.00 97 LEU A CA 1
ATOM 704 C C . LEU A 1 97 ? -13.517 6.057 10.452 1.00 71.00 97 LEU A C 1
ATOM 706 O O . LEU A 1 97 ? -14.115 6.974 11.016 1.00 71.00 97 LEU A O 1
ATOM 710 N N . GLU A 1 98 ? -14.094 4.901 10.114 1.00 68.81 98 GLU A N 1
ATOM 711 C CA . GLU A 1 98 ? -15.484 4.501 10.391 1.00 68.81 98 GLU A CA 1
ATOM 712 C C . GLU A 1 98 ? -15.601 3.727 11.712 1.00 68.81 98 GLU A C 1
ATOM 714 O O . GLU A 1 98 ? -16.466 4.108 12.534 1.00 68.81 98 GLU A O 1
#

Secondary structure (DSSP, 8-state):
--HHHHHHHHHHHHHHHHHHHHTT--HHHHHHHHHHHHHHHHHHHHHH--HHHHHHHHHHHHHHHHHHHHHTT-TTHHHHHHHHHHHHHHHHHHHHH-

Foldseek 3Di:
DDPLLVQLLVLLVQLVVLVVQCVPPDPVSVVSNVVSLVSNLPSNCVSPVDPLSVVLSVLSVQLVVLCVCVVVVHPCSVVSNVVSSVVSSVSSNVVSVD